Protein AF-A0A958VHI9-F1 (afdb_monomer_lite)

Secondary structure (DSSP, 8-state):
--------------------S---TTSTTSHHHHTT-HHHHHHHHHHHHHHHHHHTTTTSTTHHHHHHHHHHHHHHHHHHHHHHHHHHH--SHHHHHHHHHHHHHHHHHHHHHHHHHHHHS---HHHHHHHHHHHHHHHHHHHHHHHHHTTS-SSS----TTSSSPPTT--GGGGG-

pLDDT: mean 84.69, std 15.47, range [37.88, 97.75]

Foldseek 3Di:
DDDDDDDPPPPPPPPPPPPPQDFPPVQNLQLVVCVPPPLLVLLVVLLVLLVVVLVVLPPDPCNVVLCVLSVVLNVLSVVLSSLCSNLNRHDAQLSNVVSLVVSVVSLVVNVVSLVVSLVPDDPDPVSVVSSVVSVVSSVVSVVSSVVVNVPDDLPRHDQDCVQPRHGPPDDSVVVVD

Sequence (177 aa):
MNKDEEFEDEFEDDDEFIDDGTIDWDDPLGIKAAMNQPFYEKAIQVKDLLHGCKNLEEGQENSKTFSKMFNPIVQNSMILNIIIGQSYAFKLYDEKMTAMARAREHCVWLSKAINDYFEYLPKTDINQKMYRLVHEEMHDFQLAFIAEVNSYKTCDYVPDPWGVFNPPGVDSADFYS

Radius of gyration: 23.14 Å; chains: 1; bounding box: 69×32×81 Å

Structure (mmCIF, N/CA/C/O backbone):
data_AF-A0A958VHI9-F1
#
_entry.id   AF-A0A958VHI9-F1
#
loop_
_atom_site.group_PDB
_atom_site.id
_atom_site.type_symbol
_atom_site.label_atom_id
_atom_site.label_alt_id
_atom_site.label_comp_id
_atom_site.label_asym_id
_atom_site.label_entity_id
_atom_site.label_seq_id
_atom_site.pdbx_PDB_ins_code
_atom_site.Cartn_x
_atom_site.Cartn_y
_atom_site.Cartn_z
_atom_site.occupancy
_atom_site.B_iso_or_equiv
_atom_site.auth_seq_id
_atom_site.auth_comp_id
_atom_site.auth_asym_id
_atom_site.auth_atom_id
_atom_site.pdbx_PDB_model_num
ATOM 1 N N . MET A 1 1 ? -38.671 23.076 -55.145 1.00 37.88 1 MET A N 1
ATOM 2 C CA . MET A 1 1 ? -37.925 22.201 -56.067 1.00 37.88 1 MET A CA 1
ATOM 3 C C . MET A 1 1 ? -36.455 22.517 -55.865 1.00 37.88 1 MET A C 1
ATOM 5 O O . MET A 1 1 ? -36.075 23.630 -56.196 1.00 37.88 1 MET A O 1
ATOM 9 N N . ASN A 1 2 ? -35.723 21.545 -55.302 1.00 38.59 2 ASN A N 1
ATOM 10 C CA . ASN A 1 2 ? -34.274 21.472 -55.034 1.00 38.59 2 ASN A CA 1
ATOM 11 C C . ASN A 1 2 ? -33.677 22.481 -54.037 1.00 38.59 2 ASN A C 1
ATOM 13 O O . ASN A 1 2 ? -33.988 23.660 -54.116 1.00 38.59 2 ASN A O 1
ATOM 17 N N . LYS A 1 3 ? -32.767 22.109 -53.135 1.00 41.91 3 LYS A N 1
ATOM 18 C CA . LYS A 1 3 ? -32.180 20.821 -52.713 1.00 41.91 3 LYS A CA 1
ATOM 19 C C . LYS A 1 3 ? -31.432 21.171 -51.417 1.00 41.91 3 LYS A C 1
ATOM 21 O O . LYS A 1 3 ? -30.608 22.080 -51.458 1.00 41.91 3 LYS A O 1
ATOM 26 N N . ASP A 1 4 ? -31.742 20.490 -50.324 1.00 43.69 4 ASP A N 1
ATOM 27 C CA . ASP A 1 4 ? -30.883 20.464 -49.145 1.00 43.69 4 ASP A CA 1
ATOM 28 C C . ASP A 1 4 ? -29.741 19.489 -49.467 1.00 43.69 4 ASP A C 1
ATOM 30 O O . ASP A 1 4 ? -29.988 18.322 -49.775 1.00 43.69 4 ASP A O 1
ATOM 34 N N . GLU A 1 5 ? -28.511 19.994 -49.523 1.00 47.31 5 GLU A N 1
ATOM 35 C CA . GLU A 1 5 ? -27.294 19.179 -49.518 1.00 47.31 5 GLU A CA 1
ATOM 36 C C . GLU A 1 5 ? -26.816 19.108 -48.064 1.00 47.31 5 GLU A C 1
ATOM 38 O O . GLU A 1 5 ? -26.147 20.015 -47.573 1.00 47.31 5 GLU A O 1
ATOM 43 N N . GLU A 1 6 ? -27.226 18.051 -47.361 1.00 48.84 6 GLU A N 1
ATOM 44 C CA . GLU A 1 6 ? -26.548 17.591 -46.150 1.00 48.84 6 GLU A CA 1
ATOM 45 C C . GLU A 1 6 ? -25.239 16.916 -46.577 1.00 48.84 6 GLU A C 1
ATOM 47 O O . GLU A 1 6 ? -25.239 15.933 -47.318 1.00 48.84 6 GLU A O 1
ATOM 52 N N . PHE A 1 7 ? -24.120 17.500 -46.153 1.00 41.75 7 PHE A N 1
ATOM 53 C CA . PHE A 1 7 ? -22.804 16.872 -46.183 1.00 41.75 7 PHE A CA 1
ATOM 54 C C . PHE A 1 7 ? -22.725 15.942 -44.964 1.00 41.75 7 PHE A C 1
ATOM 56 O O . PHE A 1 7 ? -22.511 16.403 -43.843 1.00 41.75 7 PHE A O 1
ATOM 63 N N . GLU A 1 8 ? -22.961 14.650 -45.171 1.00 47.31 8 GLU A N 1
ATOM 64 C CA . GLU A 1 8 ? -22.535 13.604 -44.240 1.00 47.31 8 GLU A CA 1
ATOM 65 C C . GLU A 1 8 ? -21.072 13.281 -44.564 1.00 47.31 8 GLU A C 1
ATOM 67 O O . GLU A 1 8 ? -20.785 12.516 -45.482 1.00 47.31 8 GLU A O 1
ATOM 72 N N . ASP A 1 9 ? -20.140 13.912 -43.847 1.00 46.59 9 ASP A N 1
ATOM 73 C CA . ASP A 1 9 ? -18.764 13.420 -43.785 1.00 46.59 9 ASP A CA 1
ATOM 74 C C . ASP A 1 9 ? -18.752 12.232 -42.809 1.00 46.59 9 ASP A C 1
ATOM 76 O O . ASP A 1 9 ? -18.723 12.403 -41.587 1.00 46.59 9 ASP A O 1
ATOM 80 N N . GLU A 1 10 ? -18.826 11.019 -43.359 1.00 48.28 10 GLU A N 1
ATOM 81 C CA . GLU A 1 10 ? -18.416 9.795 -42.671 1.00 48.28 10 GLU A CA 1
ATOM 82 C C . GLU A 1 10 ? -16.907 9.897 -42.399 1.00 48.28 10 GLU A C 1
ATOM 84 O O . GLU A 1 10 ? -16.077 9.689 -43.284 1.00 48.28 10 GLU A O 1
ATOM 89 N N . PHE A 1 11 ? -16.543 10.269 -41.171 1.00 43.59 11 PHE A N 1
ATOM 90 C CA . PHE A 1 11 ? -15.195 10.039 -40.666 1.00 43.59 11 PHE A CA 1
ATOM 91 C C . PHE A 1 11 ? -15.060 8.535 -40.407 1.00 43.59 11 PHE A C 1
ATOM 93 O O . PHE A 1 11 ? -15.587 8.010 -39.428 1.00 43.59 11 PHE A O 1
ATOM 100 N N . GLU A 1 12 ? -14.407 7.833 -41.331 1.00 48.09 12 GLU A N 1
ATOM 101 C CA . GLU A 1 12 ? -13.870 6.500 -41.076 1.00 48.09 12 GLU A CA 1
ATOM 102 C C . GLU A 1 12 ? -12.747 6.648 -40.035 1.00 48.09 12 GLU A C 1
ATOM 104 O O . GLU A 1 12 ? -11.671 7.169 -40.337 1.00 48.09 12 GLU A O 1
ATOM 109 N N . ASP A 1 13 ? -13.033 6.241 -38.793 1.00 49.00 13 ASP A N 1
A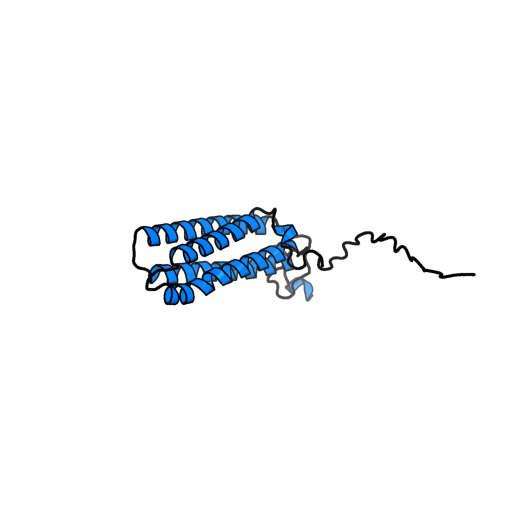TOM 110 C CA . ASP A 1 13 ? -12.070 6.110 -37.693 1.00 49.00 13 ASP A CA 1
ATOM 111 C C . ASP A 1 13 ? -11.085 4.960 -37.994 1.00 49.00 13 ASP A C 1
ATOM 113 O O . ASP A 1 13 ? -11.106 3.906 -37.359 1.00 49.00 13 ASP A O 1
ATOM 117 N N . ASP A 1 14 ? -10.208 5.159 -38.976 1.00 48.59 14 ASP A N 1
ATOM 118 C CA . ASP A 1 14 ? -9.008 4.344 -39.189 1.00 48.59 14 ASP A CA 1
ATOM 119 C C . ASP A 1 14 ? -7.841 4.922 -38.363 1.00 48.59 14 ASP A C 1
ATOM 121 O O . ASP A 1 14 ? -6.746 5.182 -38.866 1.00 48.59 14 ASP A O 1
ATOM 125 N N . ASP A 1 15 ? -8.065 5.133 -37.064 1.00 50.53 15 ASP A N 1
ATOM 126 C CA . ASP A 1 15 ? -6.974 5.362 -36.119 1.00 50.53 15 ASP A CA 1
ATOM 127 C C . ASP A 1 15 ? -6.365 3.998 -35.763 1.00 50.53 15 ASP A C 1
ATOM 129 O O . ASP A 1 15 ? -6.729 3.336 -34.787 1.00 50.53 15 ASP A O 1
ATOM 133 N N . GLU A 1 16 ? -5.404 3.550 -36.578 1.00 50.47 16 GLU A N 1
ATOM 134 C CA . GLU A 1 16 ? -4.403 2.592 -36.112 1.00 50.47 16 GLU A CA 1
ATOM 135 C C . GLU A 1 16 ? -3.781 3.175 -34.837 1.00 50.47 16 GLU A C 1
ATOM 137 O O . GLU A 1 16 ? -3.052 4.163 -34.885 1.00 50.47 16 GLU A O 1
ATOM 142 N N . PHE A 1 17 ? -4.113 2.585 -33.685 1.00 50.66 17 PHE A N 1
ATOM 143 C CA . PHE A 1 17 ? -3.631 2.998 -32.370 1.00 50.66 17 PHE A CA 1
ATOM 144 C C . PHE A 1 17 ? -2.100 2.879 -32.330 1.00 50.66 17 PHE A C 1
ATOM 146 O O . PHE A 1 17 ? -1.538 1.820 -32.035 1.00 50.66 17 PHE A O 1
ATOM 153 N N . ILE A 1 18 ? -1.407 3.960 -32.688 1.00 48.69 18 ILE A N 1
ATOM 154 C CA . ILE A 1 18 ? 0.039 4.068 -32.538 1.00 48.69 18 ILE A CA 1
ATOM 155 C C . ILE A 1 18 ? 0.291 4.217 -31.042 1.00 48.69 18 ILE A C 1
ATOM 157 O O . ILE A 1 18 ? 0.055 5.271 -30.461 1.00 48.69 18 ILE A O 1
ATOM 161 N N . ASP A 1 19 ? 0.770 3.141 -30.422 1.00 56.75 19 ASP A N 1
ATOM 162 C CA . ASP A 1 19 ? 1.174 3.125 -29.021 1.00 56.75 19 ASP A CA 1
ATOM 163 C C . ASP A 1 19 ? 2.491 3.906 -28.834 1.00 56.75 19 ASP A C 1
ATOM 165 O O . ASP A 1 19 ? 3.564 3.338 -28.637 1.00 56.75 19 ASP A O 1
ATOM 169 N N . ASP A 1 20 ? 2.425 5.230 -28.962 1.00 56.78 20 ASP A N 1
ATOM 170 C CA . ASP A 1 20 ? 3.564 6.159 -28.981 1.00 56.78 20 ASP A CA 1
ATOM 171 C C . ASP A 1 20 ? 4.141 6.478 -27.586 1.00 56.78 20 ASP A C 1
ATOM 173 O O . ASP A 1 20 ? 5.077 7.268 -27.457 1.00 56.78 20 ASP A O 1
ATOM 177 N N . GLY A 1 21 ? 3.604 5.853 -26.533 1.00 56.81 21 GLY A N 1
ATOM 178 C CA . GLY A 1 21 ? 3.990 6.135 -25.148 1.00 56.81 21 GLY A CA 1
ATOM 179 C C . GLY A 1 21 ? 3.210 7.279 -24.499 1.00 56.81 21 GLY A C 1
ATOM 180 O O . GLY A 1 21 ? 3.545 7.665 -23.381 1.00 56.81 21 GLY A O 1
ATOM 181 N N . THR A 1 22 ? 2.174 7.808 -25.153 1.00 62.34 22 THR A N 1
ATOM 182 C CA . THR A 1 22 ? 1.254 8.767 -24.537 1.00 62.34 22 THR A CA 1
ATOM 183 C C . THR A 1 22 ? 0.334 8.112 -23.505 1.00 62.34 22 THR A C 1
ATOM 185 O O . THR A 1 22 ? 0.123 6.898 -23.482 1.00 62.34 22 THR A O 1
ATOM 188 N N . ILE A 1 23 ? -0.158 8.945 -22.584 1.00 66.88 23 ILE A N 1
ATOM 189 C CA . ILE A 1 23 ? -1.145 8.573 -21.567 1.00 66.88 23 ILE A CA 1
ATOM 190 C C . ILE A 1 23 ? -2.383 8.020 -22.274 1.00 66.88 23 ILE A C 1
ATOM 192 O O . ILE A 1 23 ? -2.934 8.691 -23.144 1.00 66.88 23 ILE A O 1
ATOM 196 N N . ASP A 1 24 ? -2.845 6.841 -21.853 1.00 78.62 24 ASP A N 1
ATOM 197 C CA . ASP A 1 24 ? -4.158 6.334 -22.246 1.00 78.62 24 ASP A CA 1
ATOM 198 C C . ASP A 1 24 ? -5.232 7.295 -21.715 1.00 78.62 24 ASP A C 1
ATOM 200 O O . ASP A 1 24 ? -5.514 7.339 -20.516 1.00 78.62 24 ASP A O 1
ATOM 204 N N . TRP A 1 25 ? -5.807 8.110 -22.598 1.00 81.56 25 TRP A N 1
ATOM 205 C CA . TRP A 1 25 ? -6.831 9.086 -22.226 1.00 81.56 25 TRP A CA 1
ATOM 206 C C . TRP A 1 25 ? -8.160 8.434 -21.826 1.00 81.56 25 TRP A C 1
ATOM 208 O O . TRP A 1 25 ? -8.949 9.073 -21.123 1.00 81.56 25 TRP A O 1
ATOM 218 N N . ASP A 1 26 ? -8.381 7.165 -22.185 1.00 84.31 26 ASP A N 1
ATOM 219 C CA . ASP A 1 26 ? -9.530 6.380 -21.738 1.00 84.31 26 ASP A CA 1
ATOM 220 C C . ASP A 1 26 ? -9.310 5.761 -20.349 1.00 84.31 26 ASP A C 1
ATOM 222 O O . ASP A 1 26 ? -10.285 5.395 -19.675 1.00 84.31 26 ASP A O 1
ATOM 226 N N . ASP A 1 27 ? -8.061 5.652 -19.891 1.00 87.31 27 ASP A N 1
ATOM 227 C CA . ASP A 1 27 ? -7.682 5.218 -18.543 1.00 87.31 27 ASP A CA 1
ATOM 228 C C . ASP A 1 27 ? -6.478 6.005 -17.982 1.00 87.31 27 ASP A C 1
ATOM 230 O O . ASP A 1 27 ? -5.436 5.431 -17.654 1.00 87.31 27 ASP A O 1
ATOM 234 N N . PRO A 1 28 ? -6.607 7.330 -17.776 1.00 83.62 28 PRO A N 1
ATOM 235 C CA . PRO A 1 28 ? -5.469 8.194 -17.437 1.00 83.62 28 PRO A CA 1
ATOM 236 C C . PRO A 1 28 ? -4.890 7.918 -16.043 1.00 83.62 28 PRO A C 1
ATOM 238 O O . PRO A 1 28 ? -3.843 8.444 -15.669 1.00 83.62 28 PRO A O 1
ATOM 241 N N . LEU A 1 29 ? -5.597 7.121 -15.242 1.00 86.69 29 LEU A N 1
ATOM 242 C CA . LEU A 1 29 ? -5.178 6.686 -13.917 1.00 86.69 29 LEU A CA 1
ATOM 243 C C . LEU A 1 29 ? -4.785 5.206 -13.882 1.00 86.69 29 LEU A C 1
ATOM 245 O O . LEU A 1 29 ? -4.508 4.722 -12.791 1.00 86.69 29 LEU A O 1
ATOM 249 N N . GLY A 1 30 ? -4.797 4.491 -15.012 1.00 90.00 30 GLY A N 1
ATOM 250 C CA . GLY A 1 30 ? -4.463 3.065 -15.103 1.00 90.00 30 GLY A CA 1
ATOM 251 C C . GLY A 1 30 ? -5.374 2.151 -14.280 1.00 90.00 30 GLY A C 1
ATOM 252 O O . GLY A 1 30 ? -4.996 1.032 -13.941 1.00 90.00 30 GLY A O 1
ATOM 253 N N . ILE A 1 31 ? -6.563 2.622 -13.897 1.00 91.31 31 ILE A N 1
ATOM 254 C CA . ILE A 1 31 ? -7.472 1.900 -13.006 1.00 91.31 31 ILE A CA 1
ATOM 255 C C . ILE A 1 31 ? -8.082 0.701 -13.728 1.00 91.31 31 ILE A C 1
ATOM 257 O O . ILE A 1 31 ? -8.151 -0.376 -13.141 1.00 91.31 31 ILE A O 1
ATOM 261 N N . LYS A 1 32 ? -8.496 0.848 -14.992 1.00 91.31 32 LYS A N 1
ATOM 262 C CA . LYS A 1 32 ? -9.021 -0.275 -15.786 1.00 91.31 32 LYS A CA 1
ATOM 263 C C . LYS A 1 32 ? -7.937 -1.332 -15.990 1.00 91.31 32 LYS A C 1
ATOM 265 O O . LYS A 1 32 ? -8.216 -2.518 -15.818 1.00 91.31 32 LYS A O 1
ATOM 270 N N . ALA A 1 33 ? -6.707 -0.910 -16.292 1.00 90.81 33 ALA A N 1
ATOM 271 C CA . ALA A 1 33 ? -5.562 -1.813 -16.421 1.00 90.81 33 ALA A CA 1
ATOM 272 C C . ALA A 1 33 ? -5.252 -2.554 -15.103 1.00 90.81 33 ALA A C 1
ATOM 274 O O . ALA A 1 33 ? -4.941 -3.749 -15.109 1.00 90.81 33 ALA A O 1
ATOM 275 N N . ALA A 1 34 ? -5.398 -1.864 -13.969 1.00 93.69 34 ALA A N 1
ATOM 276 C CA . ALA A 1 34 ? -5.136 -2.401 -12.639 1.00 93.69 34 ALA A CA 1
ATOM 277 C C . ALA A 1 34 ? -6.216 -3.365 -12.124 1.00 93.69 34 ALA A C 1
ATOM 279 O O . ALA A 1 34 ? -5.897 -4.279 -11.372 1.00 93.69 34 ALA A O 1
ATOM 280 N N . MET A 1 35 ? -7.486 -3.202 -12.517 1.00 91.31 35 MET A N 1
ATOM 281 C CA . MET A 1 35 ? -8.629 -3.942 -11.948 1.00 91.31 35 MET A CA 1
ATOM 282 C C . MET A 1 35 ? -8.490 -5.473 -11.967 1.00 91.31 35 MET A C 1
ATOM 284 O O . MET A 1 35 ? -9.092 -6.140 -11.130 1.00 91.31 35 MET A O 1
ATOM 288 N N . ASN A 1 36 ? -7.702 -6.027 -12.892 1.00 88.62 36 ASN A N 1
ATOM 289 C CA . ASN A 1 36 ? -7.483 -7.472 -13.021 1.00 88.62 36 ASN A CA 1
ATOM 290 C C . ASN A 1 36 ? -6.151 -7.950 -12.417 1.00 88.62 36 ASN A C 1
ATOM 292 O O . ASN A 1 36 ? -5.749 -9.092 -12.641 1.00 88.62 36 ASN A O 1
ATOM 296 N N . GLN A 1 37 ? -5.445 -7.085 -11.688 1.00 94.62 37 GLN A N 1
ATOM 297 C CA . GLN A 1 37 ? -4.117 -7.369 -11.157 1.00 94.62 37 GLN A CA 1
ATOM 298 C C . GLN A 1 37 ? -4.198 -7.784 -9.684 1.00 94.62 37 GLN A C 1
ATOM 300 O O . GLN A 1 37 ? -4.810 -7.066 -8.884 1.00 94.62 37 GLN A O 1
ATOM 305 N N . PRO A 1 38 ? -3.543 -8.892 -9.278 1.00 95.06 38 PRO A N 1
ATOM 306 C CA . PRO A 1 38 ? -3.591 -9.372 -7.895 1.00 95.06 38 PRO A CA 1
ATOM 307 C C . PRO A 1 38 ? -3.140 -8.327 -6.867 1.00 95.06 38 PRO A C 1
ATOM 309 O O . PRO A 1 38 ? -3.688 -8.245 -5.768 1.00 95.06 38 PRO A O 1
ATOM 312 N N . PHE A 1 39 ? -2.149 -7.504 -7.216 1.00 95.69 39 PHE A N 1
ATOM 313 C CA . PHE A 1 39 ? -1.658 -6.454 -6.329 1.00 95.69 39 PHE A CA 1
ATOM 314 C C . PHE A 1 39 ? -2.687 -5.332 -6.120 1.00 95.69 39 PHE A C 1
ATOM 316 O O . PHE A 1 39 ? -2.904 -4.895 -4.986 1.00 95.69 39 PHE A O 1
ATOM 323 N N . TYR A 1 40 ? -3.382 -4.911 -7.179 1.00 96.94 40 TYR A N 1
ATOM 324 C CA . TYR A 1 40 ? -4.456 -3.924 -7.067 1.00 96.94 40 TYR A CA 1
ATOM 325 C C . TYR A 1 40 ? -5.648 -4.461 -6.269 1.00 96.94 40 TYR A C 1
ATOM 327 O O . TYR A 1 40 ? -6.196 -3.754 -5.424 1.00 96.94 40 TYR A O 1
ATOM 335 N N . GLU A 1 41 ? -6.011 -5.732 -6.462 1.00 96.06 41 GLU A N 1
ATOM 336 C CA . GLU A 1 41 ? -7.064 -6.380 -5.675 1.00 96.06 41 GLU A CA 1
ATOM 337 C C . GLU A 1 41 ? -6.765 -6.301 -4.170 1.00 96.06 41 GLU A C 1
ATOM 339 O O . GLU A 1 41 ? -7.637 -5.948 -3.373 1.00 96.06 41 GLU A O 1
ATOM 344 N N . LYS A 1 42 ? -5.508 -6.532 -3.772 1.00 97.00 42 LYS A N 1
ATOM 345 C CA . LYS A 1 42 ? -5.079 -6.382 -2.376 1.00 97.00 42 LYS A CA 1
ATOM 346 C C . LYS A 1 42 ? -5.204 -4.952 -1.855 1.00 97.00 42 LYS A C 1
ATOM 348 O O . LYS A 1 42 ? -5.613 -4.750 -0.712 1.00 97.00 42 LYS A O 1
ATOM 353 N N . ALA A 1 43 ? -4.925 -3.946 -2.680 1.00 96.62 43 ALA A N 1
ATOM 354 C CA . ALA A 1 43 ? -5.140 -2.548 -2.305 1.00 96.62 43 ALA A CA 1
ATOM 355 C C . ALA A 1 43 ? -6.625 -2.232 -2.045 1.00 96.62 43 ALA A C 1
ATOM 357 O O . ALA A 1 43 ? -6.962 -1.480 -1.118 1.00 96.62 43 ALA A O 1
ATOM 358 N N . ILE A 1 44 ? -7.517 -2.826 -2.842 1.00 97.38 44 ILE A N 1
ATOM 359 C CA . ILE A 1 44 ? -8.966 -2.692 -2.682 1.00 97.38 44 ILE A CA 1
ATOM 360 C C . ILE A 1 44 ? -9.426 -3.379 -1.395 1.00 97.38 44 ILE A C 1
ATOM 362 O O . ILE A 1 44 ? -10.167 -2.758 -0.633 1.00 97.38 44 ILE A O 1
ATOM 366 N N . GLN A 1 45 ? -8.931 -4.587 -1.103 1.00 97.56 45 GLN A N 1
ATOM 367 C CA . GLN A 1 45 ? -9.240 -5.324 0.132 1.00 97.56 45 GLN A CA 1
ATOM 368 C C . GLN A 1 45 ? -8.874 -4.509 1.386 1.00 97.56 45 GLN A C 1
ATOM 370 O O . GLN A 1 45 ? -9.714 -4.344 2.273 1.00 97.56 45 GLN A O 1
ATOM 375 N N . VAL A 1 46 ? -7.686 -3.887 1.421 1.00 97.56 46 VAL A N 1
ATOM 376 C CA . VAL A 1 46 ? -7.287 -2.960 2.501 1.00 97.56 46 VAL A CA 1
ATOM 377 C C . VAL A 1 46 ? -8.280 -1.801 2.638 1.00 97.56 46 VAL A C 1
ATOM 379 O O . VAL A 1 46 ? -8.744 -1.484 3.737 1.00 97.56 46 VAL A O 1
ATOM 382 N N . LYS A 1 47 ? -8.620 -1.142 1.526 1.00 97.44 47 LYS A N 1
ATOM 383 C CA . LYS A 1 47 ? -9.518 0.021 1.524 1.00 97.44 47 LYS A CA 1
ATOM 384 C C . LYS A 1 47 ? -10.930 -0.355 1.984 1.00 97.44 47 LYS A C 1
ATOM 386 O O . LYS A 1 47 ? -11.504 0.359 2.807 1.00 97.44 47 LYS A O 1
ATOM 391 N N . ASP A 1 48 ? -11.468 -1.472 1.509 1.00 97.31 48 ASP A N 1
ATOM 392 C CA . ASP A 1 48 ? -12.795 -1.963 1.885 1.00 97.31 48 ASP A CA 1
ATOM 393 C C . ASP A 1 48 ? -12.845 -2.404 3.354 1.00 97.31 48 ASP A C 1
ATOM 395 O O . ASP A 1 48 ? -13.799 -2.068 4.058 1.00 97.31 48 ASP A O 1
ATOM 399 N N . LEU A 1 49 ? -11.795 -3.060 3.861 1.00 96.69 49 LEU A N 1
ATOM 400 C CA . LEU A 1 49 ? -11.688 -3.421 5.276 1.00 96.69 49 LEU A CA 1
ATOM 401 C C . LEU A 1 49 ? -11.688 -2.180 6.178 1.00 96.69 49 LEU A C 1
ATOM 403 O O . LEU A 1 49 ? -12.414 -2.136 7.175 1.00 96.69 49 LEU A O 1
ATOM 407 N N . LEU A 1 50 ? -10.917 -1.148 5.825 1.00 95.50 50 LEU A N 1
ATOM 408 C CA . LEU A 1 50 ? -10.893 0.115 6.566 1.00 95.50 50 LEU A CA 1
ATOM 409 C C . LEU A 1 50 ? -12.251 0.830 6.504 1.00 95.50 50 LEU A C 1
ATOM 411 O O . LEU A 1 50 ? -12.733 1.330 7.520 1.00 95.50 50 LEU A O 1
ATOM 415 N N . HIS A 1 51 ? -12.924 0.827 5.354 1.00 94.00 51 HIS A N 1
ATOM 416 C CA . HIS A 1 51 ? -14.298 1.323 5.261 1.00 94.00 51 HIS A CA 1
ATOM 417 C C . HIS A 1 51 ? -15.267 0.551 6.157 1.00 94.00 51 HIS A C 1
ATOM 419 O O . HIS A 1 51 ? -16.062 1.165 6.867 1.00 94.00 51 HIS A O 1
ATOM 425 N N . GLY A 1 52 ? -15.183 -0.779 6.167 1.00 92.31 52 GLY A N 1
ATOM 426 C CA . GLY A 1 52 ? -15.977 -1.622 7.055 1.00 92.31 52 GLY A CA 1
ATOM 427 C C . GLY A 1 52 ? -15.734 -1.284 8.525 1.00 92.31 52 GLY A C 1
ATOM 428 O O . GLY A 1 52 ? -16.692 -1.119 9.278 1.00 92.31 52 GLY A O 1
ATOM 429 N N . CYS A 1 53 ? -14.472 -1.080 8.917 1.00 89.81 53 CYS A N 1
ATOM 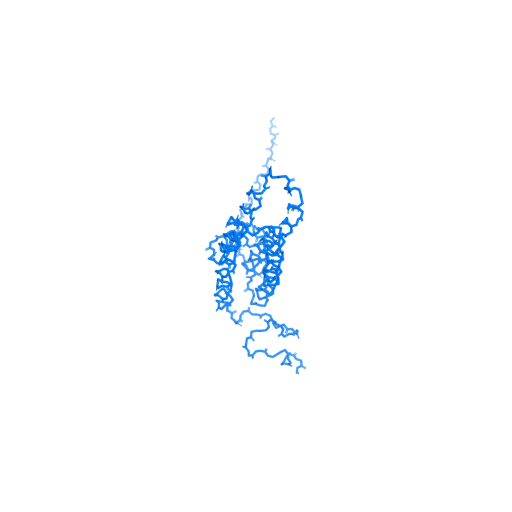430 C CA . CYS A 1 53 ? -14.116 -0.645 10.269 1.00 89.81 53 CYS A CA 1
ATOM 431 C C . CYS A 1 53 ? -14.771 0.687 10.639 1.00 89.81 53 CYS A C 1
ATOM 433 O O . CYS A 1 53 ? -15.284 0.830 11.745 1.00 89.81 53 CYS A O 1
ATOM 435 N N . LYS A 1 54 ? -14.787 1.647 9.709 1.00 89.19 54 LYS A N 1
ATOM 436 C CA . LYS A 1 54 ? -15.448 2.935 9.922 1.00 89.19 54 LYS A CA 1
ATOM 437 C C . LYS A 1 54 ? -16.955 2.772 10.136 1.00 89.19 54 LYS A C 1
ATOM 439 O O . LYS A 1 54 ? -17.502 3.370 11.058 1.00 89.19 54 LYS A O 1
ATOM 444 N N . ASN A 1 55 ? -17.609 1.961 9.307 1.00 87.75 55 ASN A N 1
ATOM 445 C CA . ASN A 1 55 ? -19.063 1.789 9.332 1.00 87.75 55 ASN A CA 1
ATOM 446 C C . ASN A 1 55 ? -19.561 1.110 10.620 1.00 87.75 55 ASN A C 1
ATOM 448 O O . ASN A 1 55 ? -20.667 1.392 11.069 1.00 87.75 55 ASN A O 1
ATOM 452 N N . LEU A 1 56 ? -18.752 0.245 11.244 1.00 84.00 56 LEU A N 1
ATOM 453 C CA . LEU A 1 56 ? -19.095 -0.403 12.521 1.00 84.00 56 LEU A CA 1
ATOM 454 C C . LEU A 1 56 ? -19.248 0.583 13.692 1.00 84.00 56 LEU A C 1
ATOM 456 O O . LEU A 1 56 ? -19.859 0.259 14.711 1.00 84.00 56 LEU A O 1
ATOM 460 N N . GLU A 1 57 ? -18.688 1.777 13.552 1.00 76.75 57 GLU A N 1
ATOM 461 C CA . GLU A 1 57 ? -18.600 2.787 14.609 1.00 76.75 57 GLU A CA 1
ATOM 462 C C . GLU A 1 57 ? -19.569 3.953 14.368 1.00 76.75 57 GLU A C 1
ATOM 464 O O . GLU A 1 57 ? -19.764 4.830 15.219 1.00 76.75 57 GLU A O 1
ATOM 469 N N . GLU A 1 58 ? -20.249 3.940 13.220 1.00 76.06 58 GLU A N 1
ATOM 470 C CA . GLU A 1 58 ? -21.338 4.858 12.922 1.00 76.06 58 GLU A CA 1
ATOM 471 C C . GLU A 1 58 ? -22.521 4.610 13.874 1.00 76.06 58 GLU A C 1
ATOM 473 O O . GLU A 1 58 ? -22.942 3.483 14.120 1.00 76.06 58 GLU A O 1
ATOM 478 N N . GLY A 1 59 ? -23.060 5.687 14.453 1.00 68.38 59 GLY A N 1
ATOM 479 C CA . GLY A 1 59 ? -24.186 5.617 15.394 1.00 68.38 59 GLY A CA 1
ATOM 480 C C . GLY A 1 59 ? -23.807 5.413 16.866 1.00 68.38 59 GLY A C 1
ATOM 481 O O . GLY A 1 59 ? -24.686 5.499 17.722 1.00 68.38 59 GLY A O 1
ATOM 482 N N . GLN A 1 60 ? -22.524 5.223 17.192 1.00 76.00 60 GLN A N 1
ATOM 483 C CA . GLN A 1 60 ? -22.058 5.205 18.583 1.00 76.00 60 GLN A CA 1
ATOM 484 C C . GLN A 1 60 ? -21.926 6.622 19.178 1.00 76.00 60 GLN A C 1
ATOM 486 O O . GLN A 1 60 ? -21.779 7.611 18.451 1.00 76.00 60 GLN A O 1
ATOM 491 N N . GLU A 1 61 ? -21.934 6.727 20.514 1.00 73.06 61 GLU A N 1
ATOM 492 C CA . GLU A 1 61 ? -21.880 7.999 21.263 1.00 73.06 61 GLU A CA 1
ATOM 493 C C . GLU A 1 61 ? -20.670 8.870 20.864 1.00 73.06 61 GLU A C 1
ATOM 495 O O . GLU A 1 61 ? -20.789 10.086 20.714 1.00 73.06 61 GLU A O 1
ATOM 500 N N . ASN A 1 62 ? -19.531 8.235 20.565 1.00 74.62 62 ASN A N 1
ATOM 501 C CA . ASN A 1 62 ? -18.289 8.899 20.155 1.00 74.62 62 ASN A CA 1
ATOM 502 C C . ASN A 1 62 ? -18.049 8.922 18.631 1.00 74.62 62 ASN A C 1
ATOM 504 O O . ASN A 1 62 ? -16.966 9.316 18.187 1.00 74.62 62 ASN A O 1
ATOM 508 N N . SER A 1 63 ? -19.051 8.567 17.817 1.00 78.38 63 SER A N 1
ATOM 509 C CA . SER A 1 63 ? -18.932 8.402 16.354 1.00 78.38 63 SER A CA 1
ATOM 510 C C . SER A 1 63 ? -18.349 9.618 15.622 1.00 78.38 63 SER A C 1
ATOM 512 O O . SER A 1 63 ? -17.590 9.464 14.664 1.00 78.38 63 SER A O 1
ATOM 514 N N . LYS A 1 64 ? -18.633 10.850 16.075 1.00 81.56 64 LYS A N 1
ATOM 515 C CA . LYS A 1 64 ? -18.069 12.078 15.476 1.00 81.56 64 LYS A CA 1
ATOM 516 C C . LYS A 1 64 ? -16.564 12.218 15.711 1.00 81.56 64 LYS A C 1
ATOM 518 O O . LYS A 1 64 ? -15.845 12.634 14.804 1.00 81.56 64 LYS A O 1
ATOM 523 N N . THR A 1 65 ? -16.095 11.914 16.918 1.00 81.75 65 THR A N 1
ATOM 524 C CA . THR A 1 65 ? -14.669 11.981 17.273 1.00 81.75 65 THR A CA 1
ATOM 525 C C . THR A 1 65 ? -13.912 10.848 16.595 1.00 81.75 65 THR A C 1
ATOM 5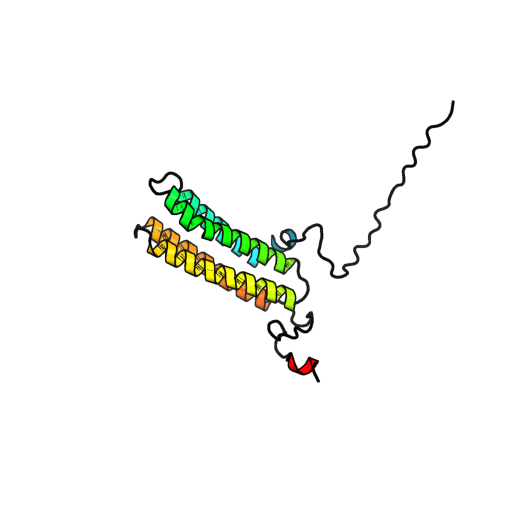27 O O . THR A 1 65 ? -12.894 11.103 15.956 1.00 81.75 65 THR A O 1
ATOM 530 N N . PHE A 1 66 ? -14.476 9.637 16.638 1.00 82.69 66 PHE A N 1
ATOM 531 C CA . PHE A 1 66 ? -14.009 8.482 15.874 1.00 82.69 66 PHE A CA 1
ATOM 532 C C . PHE A 1 66 ? -13.815 8.846 14.399 1.00 82.69 66 PHE A C 1
ATOM 534 O O . PHE A 1 66 ? -12.715 8.739 13.863 1.00 82.69 66 PHE A O 1
ATOM 541 N N . SER A 1 67 ? -14.862 9.378 13.760 1.00 84.38 67 SER A N 1
ATOM 542 C CA . SER A 1 67 ? -14.841 9.674 12.327 1.00 84.38 67 SER A CA 1
ATOM 543 C C . SER A 1 67 ? -13.757 10.684 11.973 1.00 84.38 67 SER A C 1
ATOM 545 O O . SER A 1 67 ? -13.094 10.535 10.954 1.00 84.38 67 SER A O 1
ATOM 547 N N . LYS A 1 68 ? -13.526 11.699 12.813 1.00 87.19 68 LYS A N 1
ATOM 548 C CA . LYS A 1 68 ? -12.454 12.680 12.583 1.00 87.19 68 LYS A CA 1
ATOM 549 C C . LYS A 1 68 ? -11.061 12.051 12.612 1.00 87.19 68 LYS A C 1
ATOM 551 O O . LYS A 1 68 ? -10.223 12.454 11.814 1.00 87.19 68 LYS A O 1
ATOM 556 N N . MET A 1 69 ? -10.824 11.092 13.505 1.00 86.56 69 MET A N 1
ATOM 557 C CA . MET A 1 69 ? -9.528 10.416 13.625 1.00 86.56 69 MET A CA 1
ATOM 558 C C . MET A 1 69 ? -9.333 9.343 12.549 1.00 86.56 69 MET A C 1
ATOM 560 O O . MET A 1 69 ? -8.229 9.183 12.042 1.00 86.56 69 MET A O 1
ATOM 564 N N . PHE A 1 70 ? -10.403 8.639 12.171 1.00 91.25 70 PHE A N 1
ATOM 565 C CA . PHE A 1 70 ? -10.330 7.497 11.260 1.00 91.25 70 PHE A CA 1
ATOM 566 C C . PHE A 1 70 ? -10.515 7.870 9.778 1.00 91.25 70 PHE A C 1
ATOM 568 O O . PHE A 1 70 ? -10.012 7.180 8.895 1.00 91.25 70 PHE A O 1
ATOM 575 N N . ASN A 1 71 ? -11.191 8.983 9.463 1.00 92.75 71 ASN A N 1
ATOM 576 C CA . ASN A 1 71 ? -11.371 9.432 8.075 1.00 92.75 71 ASN A CA 1
ATOM 577 C C . ASN A 1 71 ? -10.049 9.614 7.309 1.00 92.75 71 ASN A C 1
ATOM 579 O O . ASN A 1 71 ? -10.001 9.164 6.166 1.00 92.75 71 ASN A O 1
ATOM 583 N N . PRO A 1 72 ? -8.982 10.206 7.882 1.00 95.50 72 PRO A N 1
ATOM 584 C CA . PRO A 1 72 ? -7.691 10.290 7.201 1.00 95.50 72 PRO A CA 1
ATOM 585 C C . PRO A 1 72 ? -7.121 8.918 6.817 1.00 95.50 72 PRO A C 1
ATOM 587 O O . PRO A 1 72 ? -6.542 8.783 5.745 1.00 95.50 72 PRO A O 1
ATOM 590 N N . ILE A 1 73 ? -7.330 7.887 7.647 1.00 96.12 73 ILE A N 1
ATOM 591 C CA . ILE A 1 73 ? -6.897 6.507 7.367 1.00 96.12 73 ILE A CA 1
ATOM 592 C C . ILE A 1 73 ? -7.624 5.968 6.131 1.00 96.12 73 ILE A C 1
ATOM 594 O O . ILE A 1 73 ? -6.996 5.476 5.197 1.00 96.12 73 ILE A O 1
ATOM 598 N N . VAL A 1 74 ? -8.946 6.133 6.086 1.00 96.31 74 VAL A N 1
ATOM 599 C CA . VAL A 1 74 ? -9.770 5.709 4.945 1.00 96.31 74 VAL A CA 1
ATOM 600 C C . VAL A 1 74 ? -9.438 6.501 3.674 1.00 96.31 74 VAL A C 1
ATOM 602 O O . VAL A 1 74 ? -9.334 5.937 2.593 1.00 96.31 74 VAL A O 1
ATOM 605 N N . GLN A 1 75 ? -9.231 7.813 3.778 1.00 96.88 75 GLN A N 1
ATOM 606 C CA . GLN A 1 75 ? -8.854 8.643 2.630 1.00 96.88 75 GLN A CA 1
ATOM 607 C C . GLN A 1 75 ? -7.487 8.245 2.072 1.00 96.88 75 GLN A C 1
ATOM 609 O O . GLN A 1 75 ? -7.314 8.155 0.858 1.00 96.88 75 GLN A O 1
ATOM 614 N N . ASN A 1 76 ? -6.523 7.958 2.944 1.00 97.75 76 ASN A N 1
ATOM 615 C CA . ASN A 1 76 ? -5.197 7.549 2.511 1.00 97.75 76 ASN A CA 1
ATOM 616 C C . ASN A 1 76 ? -5.211 6.180 1.813 1.00 97.75 76 ASN A C 1
ATOM 618 O O . ASN A 1 76 ? -4.455 5.985 0.865 1.00 97.75 76 ASN A O 1
ATOM 622 N N . SER A 1 77 ? -6.083 5.247 2.218 1.00 97.38 77 SER A N 1
ATOM 623 C CA . SER A 1 77 ? -6.233 3.974 1.498 1.00 97.38 77 SER A CA 1
ATOM 624 C C . SER A 1 77 ? -6.858 4.157 0.111 1.00 97.38 77 SER A C 1
ATOM 626 O O . SER A 1 77 ? -6.468 3.463 -0.824 1.00 97.38 77 SER A O 1
ATOM 628 N N . MET A 1 78 ? -7.751 5.135 -0.083 1.00 96.38 78 MET A N 1
ATOM 629 C CA . MET A 1 78 ? -8.227 5.499 -1.425 1.00 96.38 78 MET A CA 1
ATOM 630 C C . MET A 1 78 ? -7.103 6.067 -2.298 1.00 96.38 78 MET A C 1
ATOM 632 O O . MET A 1 78 ? -6.962 5.665 -3.449 1.00 96.38 78 MET A O 1
ATOM 636 N N . ILE A 1 79 ? -6.285 6.974 -1.751 1.00 96.88 79 ILE A N 1
ATOM 637 C CA . ILE A 1 79 ? -5.143 7.557 -2.474 1.00 96.88 79 ILE A CA 1
ATOM 638 C C . ILE A 1 79 ? -4.146 6.465 -2.873 1.00 96.88 79 ILE A C 1
ATOM 640 O O . ILE A 1 79 ? -3.689 6.446 -4.013 1.00 96.88 79 ILE A O 1
ATOM 644 N N . LEU A 1 80 ? -3.869 5.518 -1.972 1.00 97.06 80 LEU A N 1
ATOM 645 C CA . LEU A 1 80 ? -3.028 4.358 -2.261 1.00 97.06 80 LEU A CA 1
ATOM 646 C C . LEU A 1 80 ? -3.535 3.579 -3.485 1.00 97.06 80 LEU A C 1
ATOM 648 O O . LEU A 1 80 ? -2.745 3.272 -4.372 1.00 97.06 80 LEU A O 1
ATOM 652 N N . ASN A 1 81 ? -4.843 3.320 -3.571 1.00 96.25 81 ASN A N 1
ATOM 653 C CA . ASN A 1 81 ? -5.439 2.651 -4.732 1.00 96.25 81 ASN A CA 1
ATOM 654 C C . ASN A 1 81 ? -5.231 3.451 -6.028 1.00 96.25 81 ASN A C 1
ATOM 656 O O . ASN A 1 81 ? -4.902 2.867 -7.053 1.00 96.25 81 ASN A O 1
ATOM 660 N N . ILE A 1 82 ? -5.367 4.780 -5.997 1.00 95.62 82 ILE A N 1
ATOM 661 C CA . ILE A 1 82 ? -5.134 5.622 -7.183 1.00 95.62 82 ILE A CA 1
ATOM 662 C C . ILE A 1 82 ? -3.674 5.534 -7.642 1.00 95.62 82 ILE A C 1
ATOM 664 O O . ILE A 1 82 ? -3.415 5.376 -8.829 1.00 95.62 82 ILE A O 1
ATOM 668 N N . ILE A 1 83 ? -2.717 5.604 -6.713 1.00 96.19 83 ILE A N 1
ATOM 669 C CA . ILE A 1 83 ? -1.281 5.532 -7.028 1.00 96.19 83 ILE A CA 1
ATOM 670 C C . ILE A 1 83 ? -0.911 4.171 -7.623 1.00 96.19 83 ILE A C 1
ATOM 672 O O . ILE A 1 83 ? -0.109 4.108 -8.551 1.00 96.19 83 ILE A O 1
ATOM 676 N N . ILE A 1 84 ? -1.500 3.090 -7.111 1.00 95.94 84 ILE A N 1
ATOM 677 C CA . ILE A 1 84 ? -1.295 1.753 -7.676 1.00 95.94 84 ILE A CA 1
ATOM 678 C C . ILE A 1 84 ? -1.940 1.657 -9.058 1.00 95.94 84 ILE A C 1
ATOM 680 O O . ILE A 1 84 ? -1.326 1.117 -9.964 1.00 95.94 84 ILE A O 1
ATOM 684 N N . GLY A 1 85 ? -3.125 2.235 -9.270 1.00 94.31 85 GLY A N 1
ATOM 685 C CA . GLY A 1 85 ? -3.675 2.386 -10.620 1.00 94.31 85 GLY A CA 1
ATOM 686 C C . GLY A 1 85 ? -2.662 3.031 -11.566 1.00 94.31 85 GLY A C 1
ATOM 687 O O . GLY A 1 85 ? -2.342 2.478 -12.615 1.00 94.31 85 GLY A O 1
ATOM 688 N N . GLN A 1 86 ? -2.067 4.150 -11.141 1.00 91.19 86 GLN A N 1
ATOM 689 C CA . GLN A 1 86 ? -1.092 4.877 -11.954 1.00 91.19 86 GLN A CA 1
ATOM 690 C C . GLN A 1 86 ? 0.125 4.023 -12.326 1.00 91.19 86 GLN A C 1
ATOM 692 O O . GLN A 1 86 ? 0.634 4.175 -13.432 1.00 91.19 86 GLN A O 1
ATOM 697 N N . SER A 1 87 ? 0.579 3.093 -11.474 1.00 93.62 87 SER A N 1
ATOM 698 C CA . SER A 1 87 ? 1.694 2.209 -11.849 1.00 93.62 87 SER A CA 1
ATOM 699 C C . SER A 1 87 ? 1.378 1.312 -13.046 1.00 93.62 87 SER A C 1
ATOM 701 O O . SER A 1 87 ? 2.298 0.921 -13.759 1.00 93.62 87 SER A O 1
ATOM 703 N N . TYR A 1 88 ? 0.102 1.015 -13.296 1.00 92.38 88 TYR A N 1
ATOM 704 C CA . TYR A 1 88 ? -0.335 0.258 -14.471 1.00 92.38 88 TYR A CA 1
ATOM 705 C C . TYR A 1 88 ? -0.552 1.126 -15.715 1.00 92.38 88 TYR A C 1
ATOM 707 O O . TYR A 1 88 ? -0.541 0.585 -16.817 1.00 92.38 88 TYR A O 1
ATOM 715 N N . ALA A 1 89 ? -0.689 2.448 -15.563 1.00 90.50 89 ALA A N 1
ATOM 716 C CA . ALA A 1 89 ? -0.648 3.386 -16.689 1.00 90.50 89 ALA A CA 1
ATOM 717 C C . ALA A 1 89 ? 0.784 3.596 -17.211 1.00 90.50 89 ALA A C 1
ATOM 719 O O . ALA A 1 89 ? 0.987 3.880 -18.389 1.00 90.50 89 ALA A O 1
ATOM 720 N N . PHE A 1 90 ? 1.785 3.462 -16.337 1.00 90.00 90 PHE A N 1
ATOM 721 C CA . PHE A 1 90 ? 3.184 3.640 -16.709 1.00 90.00 90 PHE A CA 1
ATOM 722 C C . PHE A 1 90 ? 3.731 2.448 -17.489 1.00 90.00 90 PHE A C 1
ATOM 724 O O . PHE A 1 90 ? 3.405 1.288 -17.223 1.00 90.00 90 PHE A O 1
ATOM 731 N N . LYS A 1 91 ? 4.632 2.734 -18.428 1.00 86.00 91 LYS A N 1
ATOM 732 C CA . LYS A 1 91 ? 5.316 1.707 -19.226 1.00 86.00 91 LYS A CA 1
ATOM 733 C C . LYS A 1 91 ? 6.752 1.520 -18.777 1.00 86.00 91 LYS A C 1
ATOM 735 O O . LYS A 1 91 ? 7.208 0.379 -18.690 1.00 86.00 91 LYS A O 1
ATOM 740 N N . LEU A 1 92 ? 7.418 2.626 -18.453 1.00 89.00 92 LEU A N 1
ATOM 741 C CA . LEU A 1 92 ? 8.822 2.649 -18.089 1.00 89.00 92 LEU A CA 1
ATOM 742 C C . LEU A 1 92 ? 9.028 2.201 -16.641 1.00 89.00 92 LEU A C 1
ATOM 744 O O . LEU A 1 92 ? 8.214 2.450 -15.749 1.00 89.00 92 LEU A O 1
ATOM 748 N N . TYR A 1 93 ? 10.142 1.519 -16.413 1.00 88.62 93 TYR A N 1
ATOM 749 C CA . TYR A 1 93 ? 10.551 1.005 -15.116 1.00 88.62 93 TYR A CA 1
ATOM 750 C C . TYR A 1 93 ? 10.671 2.120 -14.073 1.00 88.62 93 TYR A C 1
ATOM 752 O O . TYR A 1 93 ? 10.155 1.976 -12.968 1.00 88.62 93 TYR A O 1
ATOM 760 N N . ASP A 1 94 ? 11.309 3.239 -14.410 1.00 87.06 94 ASP A N 1
ATOM 761 C CA . ASP A 1 94 ? 11.548 4.355 -13.492 1.00 87.06 94 ASP A CA 1
ATOM 762 C C . ASP A 1 94 ? 10.241 5.035 -13.044 1.00 87.06 94 ASP A C 1
ATOM 764 O O . ASP A 1 94 ? 10.049 5.309 -11.853 1.00 87.06 94 ASP A O 1
ATOM 768 N N . GLU A 1 95 ? 9.282 5.204 -13.956 1.00 90.81 95 GLU A N 1
ATOM 769 C CA . GLU A 1 95 ? 7.945 5.723 -13.650 1.00 90.81 95 GLU A CA 1
ATOM 770 C C . GLU A 1 95 ? 7.166 4.775 -12.726 1.00 90.81 95 GLU A C 1
ATOM 772 O O . GLU A 1 95 ? 6.601 5.194 -11.705 1.00 90.81 95 GLU A O 1
ATOM 777 N N . LYS A 1 96 ? 7.188 3.470 -13.033 1.00 92.50 96 LYS A N 1
ATOM 778 C CA . LYS A 1 96 ? 6.582 2.432 -12.188 1.00 92.50 96 LYS A CA 1
ATOM 779 C C . LYS A 1 96 ? 7.200 2.418 -10.797 1.00 92.50 96 LYS A C 1
ATOM 781 O O . LYS A 1 96 ? 6.478 2.404 -9.800 1.00 92.50 96 LYS A O 1
ATOM 786 N N . MET A 1 97 ? 8.524 2.477 -10.702 1.00 93.06 97 MET A N 1
ATOM 787 C CA . MET A 1 97 ? 9.231 2.522 -9.424 1.00 93.06 97 MET A CA 1
ATOM 788 C C . MET A 1 97 ? 8.917 3.798 -8.636 1.00 93.06 97 MET A C 1
ATOM 790 O O . MET A 1 97 ? 8.735 3.732 -7.418 1.00 93.06 97 MET A O 1
ATOM 794 N N . THR A 1 98 ? 8.736 4.933 -9.315 1.00 93.38 98 THR A N 1
ATOM 795 C CA . THR A 1 98 ? 8.284 6.189 -8.700 1.00 93.38 98 THR A CA 1
ATOM 796 C C . THR A 1 98 ? 6.882 6.059 -8.097 1.00 93.38 98 THR A C 1
ATOM 798 O O . THR A 1 98 ? 6.622 6.544 -6.990 1.00 93.38 98 THR A O 1
ATOM 801 N N . ALA A 1 99 ? 5.952 5.400 -8.793 1.00 94.62 99 ALA A N 1
ATOM 802 C CA . ALA A 1 99 ? 4.628 5.096 -8.249 1.00 94.62 99 ALA A CA 1
ATOM 803 C C . ALA A 1 99 ? 4.720 4.173 -7.024 1.00 94.62 99 ALA A C 1
ATOM 805 O O . ALA A 1 99 ? 4.124 4.463 -5.986 1.00 94.62 99 ALA A O 1
ATOM 806 N N . MET A 1 100 ? 5.535 3.118 -7.096 1.00 95.56 100 MET A N 1
ATOM 807 C CA . MET A 1 100 ? 5.708 2.167 -5.994 1.00 95.56 100 MET A CA 1
ATOM 808 C C . MET A 1 100 ? 6.368 2.797 -4.763 1.00 95.56 100 MET A C 1
ATOM 810 O O . MET A 1 100 ? 5.990 2.485 -3.632 1.00 95.56 100 MET A O 1
ATOM 814 N N . ALA A 1 101 ? 7.296 3.737 -4.948 1.00 96.25 101 ALA A N 1
ATOM 815 C CA . ALA A 1 101 ? 7.872 4.508 -3.850 1.00 96.25 101 ALA A CA 1
ATOM 816 C C . ALA A 1 101 ? 6.810 5.347 -3.120 1.00 96.25 101 ALA A C 1
ATOM 818 O O . ALA A 1 101 ? 6.740 5.309 -1.889 1.00 96.25 101 ALA A O 1
ATOM 819 N N . ARG A 1 102 ? 5.937 6.034 -3.871 1.00 96.81 102 ARG A N 1
ATOM 820 C CA . ARG A 1 102 ? 4.798 6.782 -3.311 1.00 96.81 102 ARG A CA 1
ATOM 821 C C . ARG A 1 102 ? 3.802 5.851 -2.618 1.00 96.81 102 ARG A C 1
ATOM 823 O O . ARG A 1 102 ? 3.399 6.109 -1.487 1.00 96.81 102 ARG A O 1
ATOM 830 N N . ALA A 1 103 ? 3.453 4.722 -3.233 1.00 96.81 103 ALA A N 1
ATOM 831 C CA . ALA A 1 103 ? 2.578 3.725 -2.618 1.00 96.81 103 ALA A CA 1
ATOM 832 C C . ALA A 1 103 ? 3.154 3.220 -1.281 1.00 96.81 103 ALA A C 1
ATOM 834 O O . ALA A 1 103 ? 2.440 3.162 -0.277 1.00 96.81 103 ALA A O 1
ATOM 835 N N . ARG A 1 104 ? 4.463 2.939 -1.224 1.00 96.94 104 ARG A N 1
ATOM 836 C CA . ARG A 1 104 ? 5.159 2.549 0.011 1.00 96.94 104 ARG A CA 1
ATOM 837 C C . ARG A 1 104 ? 5.074 3.628 1.088 1.00 96.94 104 ARG A C 1
ATOM 839 O O . ARG A 1 104 ? 4.831 3.289 2.245 1.00 96.94 104 ARG A O 1
ATOM 846 N N . GLU A 1 105 ? 5.269 4.897 0.738 1.00 97.06 105 GLU A N 1
ATOM 847 C CA . GLU A 1 105 ? 5.113 6.017 1.676 1.00 97.06 105 GLU A CA 1
ATOM 848 C C . GLU A 1 105 ? 3.716 6.013 2.315 1.00 97.06 105 GLU A C 1
ATOM 850 O O . GLU A 1 105 ? 3.592 6.001 3.544 1.00 97.06 105 GLU A O 1
ATOM 855 N N . HIS A 1 106 ? 2.667 5.910 1.495 1.00 97.12 106 HIS A N 1
ATOM 856 C CA . HIS A 1 106 ? 1.288 5.834 1.973 1.00 97.12 106 HIS A CA 1
ATOM 857 C C . HIS A 1 106 ? 1.026 4.600 2.846 1.00 97.12 106 HIS A C 1
ATOM 859 O O . HIS A 1 106 ? 0.298 4.703 3.833 1.00 97.12 106 HIS A O 1
ATOM 865 N N . CYS A 1 107 ? 1.631 3.452 2.537 1.00 96.06 107 CYS A N 1
ATOM 866 C CA . CYS A 1 107 ? 1.501 2.238 3.346 1.00 96.06 107 CYS A CA 1
ATOM 867 C C . CYS A 1 107 ? 2.168 2.370 4.716 1.00 96.06 107 CYS A C 1
ATOM 869 O O . CYS A 1 107 ? 1.598 1.957 5.725 1.00 96.06 107 CYS A O 1
ATOM 871 N N . VAL A 1 108 ? 3.361 2.967 4.774 1.00 96.31 108 VAL A N 1
ATOM 872 C CA . VAL A 1 108 ? 4.054 3.239 6.043 1.00 96.31 108 VAL A CA 1
ATOM 873 C C . VAL A 1 108 ? 3.226 4.191 6.900 1.00 96.31 108 VAL A C 1
ATOM 875 O O . VAL A 1 108 ? 3.052 3.951 8.098 1.00 96.31 108 VAL A O 1
ATOM 878 N N . TRP A 1 109 ? 2.675 5.240 6.284 1.00 97.38 109 TRP A N 1
ATOM 879 C CA . TRP A 1 109 ? 1.784 6.164 6.972 1.00 97.38 109 TRP A CA 1
ATOM 880 C C . TRP A 1 109 ? 0.527 5.458 7.499 1.00 97.38 109 TRP A C 1
ATOM 882 O O . TRP A 1 109 ? 0.205 5.624 8.674 1.00 97.38 109 TRP A O 1
ATOM 892 N N . LEU A 1 110 ? -0.133 4.620 6.684 1.00 96.38 110 LEU A N 1
ATOM 893 C CA . LEU A 1 110 ? -1.312 3.846 7.097 1.00 96.38 110 LEU A CA 1
ATOM 894 C C . LEU A 1 110 ? -1.007 2.977 8.306 1.00 96.38 110 LEU A C 1
ATOM 896 O O . LEU A 1 110 ? -1.704 3.077 9.309 1.00 96.38 110 LEU A O 1
ATOM 900 N N . SER A 1 111 ? 0.053 2.171 8.240 1.00 94.81 111 SER A N 1
ATOM 901 C CA . SER A 1 111 ? 0.448 1.284 9.336 1.00 94.81 111 SER A CA 1
ATOM 902 C C . SER A 1 111 ? 0.674 2.048 10.639 1.00 94.81 111 SER A C 1
ATOM 904 O O . SER A 1 111 ? 0.246 1.600 11.702 1.00 94.81 111 SER A O 1
ATOM 906 N N . LYS A 1 112 ? 1.308 3.226 10.574 1.00 95.50 112 LYS A N 1
ATOM 907 C CA . LYS A 1 112 ? 1.485 4.082 11.749 1.00 95.50 112 LYS A CA 1
ATOM 908 C C . LYS A 1 112 ? 0.149 4.629 12.256 1.00 95.50 112 LYS A C 1
ATOM 910 O O . LYS A 1 112 ? -0.151 4.480 13.432 1.00 95.50 112 LYS A O 1
ATOM 915 N N . ALA A 1 113 ? -0.658 5.216 11.376 1.00 94.88 113 ALA A N 1
ATOM 916 C CA . ALA A 1 113 ? -1.935 5.816 11.747 1.00 94.88 113 ALA A CA 1
ATOM 917 C C . ALA A 1 113 ? -2.915 4.785 12.333 1.00 94.88 113 ALA A C 1
ATOM 919 O O . ALA A 1 113 ? -3.618 5.085 13.292 1.00 94.88 113 ALA A O 1
ATOM 920 N N . ILE A 1 114 ? -2.928 3.560 11.799 1.00 94.12 114 ILE A N 1
ATOM 921 C CA . ILE A 1 114 ? -3.698 2.423 12.318 1.00 94.12 114 ILE A CA 1
ATOM 922 C C . ILE A 1 114 ? -3.218 2.052 13.726 1.00 94.12 114 ILE A C 1
ATOM 924 O O . ILE A 1 114 ? -4.042 1.929 14.630 1.00 94.12 114 ILE A O 1
ATOM 928 N N . ASN A 1 115 ? -1.905 1.914 13.936 1.00 93.25 115 ASN A N 1
ATOM 929 C CA . ASN A 1 115 ? -1.349 1.621 15.259 1.00 93.25 115 ASN A CA 1
ATOM 930 C C . ASN A 1 115 ? -1.732 2.691 16.286 1.00 93.25 115 ASN A C 1
ATOM 932 O O . ASN A 1 115 ? -2.311 2.354 17.320 1.00 93.25 115 ASN A O 1
ATOM 936 N N . ASP A 1 116 ? -1.476 3.962 15.965 1.00 92.19 116 ASP A N 1
ATOM 937 C CA . ASP A 1 116 ? -1.803 5.098 16.829 1.00 92.19 116 ASP A CA 1
ATOM 938 C C . ASP A 1 116 ? -3.307 5.082 17.162 1.00 92.19 116 ASP A C 1
ATOM 940 O O . ASP A 1 116 ? -3.715 5.189 18.316 1.00 92.19 116 ASP A O 1
ATOM 944 N N . TYR A 1 117 ? -4.152 4.857 16.155 1.00 90.00 117 TYR A N 1
ATOM 945 C CA . TYR A 1 117 ? -5.599 4.798 16.310 1.00 90.00 117 TYR A CA 1
ATOM 946 C C . TYR A 1 117 ? -6.066 3.694 17.279 1.00 90.00 117 TYR A C 1
ATOM 948 O O . TYR A 1 117 ? -6.832 3.958 18.212 1.00 90.00 117 TYR A O 1
ATOM 956 N N . PHE A 1 118 ? -5.595 2.457 17.099 1.00 89.81 118 PHE A N 1
ATOM 957 C CA . PHE A 1 118 ? -5.976 1.332 17.959 1.00 89.81 118 PHE A CA 1
ATOM 958 C C . PHE A 1 118 ? -5.330 1.382 19.352 1.00 89.81 118 PHE A C 1
ATOM 960 O O . PHE A 1 118 ? -5.797 0.700 20.274 1.00 89.81 118 PHE A O 1
ATOM 967 N N . GLU A 1 119 ? -4.281 2.183 19.547 1.00 89.44 119 GLU A N 1
ATOM 968 C CA . GLU A 1 119 ? -3.719 2.468 20.867 1.00 89.44 119 GLU A CA 1
ATOM 969 C C . GLU A 1 119 ? -4.690 3.282 21.732 1.00 89.44 119 GLU A C 1
ATOM 971 O O . GLU A 1 119 ? -4.896 2.932 22.895 1.00 89.44 119 GLU A O 1
ATOM 976 N N . TYR A 1 120 ? -5.357 4.283 21.149 1.00 85.81 120 TYR A N 1
ATOM 977 C CA . TYR A 1 120 ? -6.333 5.130 21.847 1.00 85.81 120 TYR A CA 1
ATOM 978 C C . TYR A 1 120 ? -7.695 4.469 22.079 1.00 85.81 120 TYR A C 1
ATOM 980 O O . TYR A 1 120 ? -8.488 4.954 22.891 1.00 85.81 120 TYR A O 1
ATOM 988 N N . LEU A 1 121 ? -7.989 3.373 21.381 1.00 85.06 121 LEU A N 1
ATOM 989 C CA . LEU A 1 121 ? -9.250 2.665 21.545 1.00 85.06 121 LEU A CA 1
ATOM 990 C C . LEU A 1 121 ? -9.299 1.818 22.828 1.00 85.06 121 LEU A C 1
ATOM 992 O O . LEU A 1 121 ? -8.311 1.169 23.193 1.00 85.06 121 LEU A O 1
ATOM 996 N N . PRO A 1 122 ? -10.480 1.713 23.473 1.00 86.75 122 PRO A N 1
ATOM 997 C CA . PRO A 1 122 ? -10.700 0.734 24.530 1.00 86.75 122 PRO A CA 1
ATOM 998 C C . PRO A 1 122 ? -10.360 -0.677 24.036 1.00 86.75 122 PRO A C 1
ATOM 1000 O O . PRO A 1 122 ? -10.734 -1.059 22.925 1.00 86.75 122 PRO A O 1
ATOM 1003 N N . LYS A 1 123 ? -9.678 -1.479 24.859 1.00 88.62 123 LYS A N 1
ATOM 1004 C CA . LYS A 1 123 ? -9.218 -2.833 24.495 1.00 88.62 123 LYS A CA 1
ATOM 1005 C C . LYS A 1 123 ? -10.336 -3.883 24.558 1.00 88.62 123 LYS A C 1
ATOM 1007 O O . LYS A 1 123 ? -10.179 -4.922 25.191 1.00 88.62 123 LYS A O 1
ATOM 1012 N N . THR A 1 124 ? -11.461 -3.620 23.900 1.00 90.19 124 THR A N 1
ATOM 1013 C CA . THR A 1 124 ? -12.561 -4.583 23.737 1.00 90.19 124 THR A CA 1
ATOM 1014 C C . THR A 1 124 ? -12.165 -5.711 22.782 1.00 90.19 124 THR A C 1
ATOM 1016 O O . THR A 1 124 ? -11.282 -5.540 21.938 1.00 90.19 124 THR A O 1
ATOM 1019 N N . ASP A 1 125 ? -12.847 -6.854 22.864 1.00 90.38 125 ASP A N 1
ATOM 1020 C CA . ASP A 1 125 ? -12.603 -7.983 21.955 1.00 90.38 125 ASP A CA 1
ATOM 1021 C C . ASP A 1 125 ? -12.817 -7.606 20.483 1.00 90.38 125 ASP A C 1
ATOM 1023 O O . ASP A 1 125 ? -12.070 -8.049 19.608 1.00 90.38 125 ASP A O 1
ATOM 1027 N N . ILE A 1 126 ? -13.808 -6.749 20.211 1.00 88.25 126 ILE A N 1
ATOM 1028 C CA . ILE A 1 126 ? -14.121 -6.254 18.865 1.00 88.25 126 ILE A CA 1
ATOM 1029 C C . ILE A 1 126 ? -12.960 -5.411 18.331 1.00 88.25 126 ILE A C 1
ATOM 1031 O O . ILE A 1 126 ? -12.455 -5.700 17.247 1.00 88.25 126 ILE A O 1
ATOM 1035 N N . ASN A 1 127 ? -12.470 -4.447 19.114 1.00 88.81 127 ASN A N 1
ATOM 1036 C CA . ASN A 1 127 ? -11.377 -3.564 18.696 1.00 88.81 127 ASN A CA 1
ATOM 1037 C C . ASN A 1 127 ? -10.080 -4.345 18.476 1.00 88.81 127 ASN A C 1
ATOM 1039 O O . ASN A 1 127 ? -9.371 -4.117 17.500 1.00 88.81 127 ASN A O 1
ATOM 1043 N N . GLN A 1 128 ? -9.792 -5.322 19.338 1.00 91.19 128 GLN A N 1
ATOM 1044 C CA . GLN A 1 128 ? -8.635 -6.200 19.162 1.00 91.19 128 GLN A CA 1
ATOM 1045 C C . GLN A 1 128 ? -8.765 -7.098 17.924 1.00 91.19 128 GLN A C 1
ATOM 1047 O O . GLN A 1 128 ? -7.770 -7.368 17.253 1.00 91.19 128 GLN A O 1
ATOM 1052 N N . LYS A 1 129 ? -9.976 -7.573 17.607 1.00 92.69 129 LYS A N 1
ATOM 1053 C CA . LYS A 1 129 ? -10.229 -8.350 16.389 1.00 92.69 129 LYS A CA 1
ATOM 1054 C C . LYS A 1 129 ? -10.052 -7.491 15.136 1.00 92.69 129 LYS A C 1
ATOM 1056 O O . LYS A 1 129 ? -9.394 -7.943 14.208 1.00 92.69 129 LYS A O 1
ATOM 1061 N N . MET A 1 130 ? -10.587 -6.270 15.127 1.00 91.62 130 MET A N 1
ATOM 1062 C CA . MET A 1 130 ? -10.403 -5.316 14.027 1.00 91.62 130 MET A CA 1
A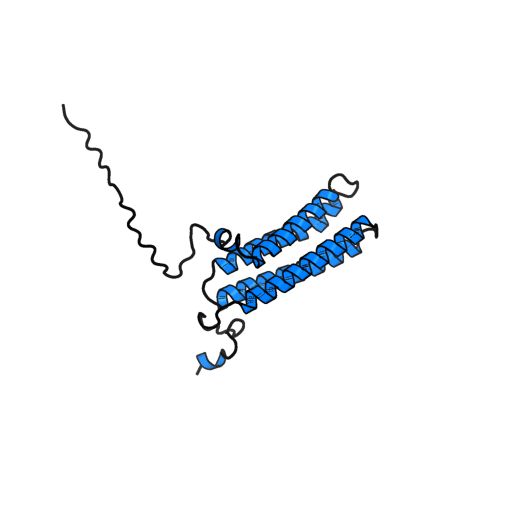TOM 1063 C C . MET A 1 130 ? -8.924 -4.986 13.820 1.00 91.62 130 MET A C 1
ATOM 1065 O O . MET A 1 130 ? -8.446 -5.050 12.694 1.00 91.62 130 MET A O 1
ATOM 1069 N N . TYR A 1 131 ? -8.190 -4.723 14.904 1.00 93.56 131 TYR A N 1
ATOM 1070 C CA . TYR A 1 131 ? -6.748 -4.484 14.855 1.00 93.56 131 TYR A CA 1
ATOM 1071 C C . TYR A 1 131 ? -6.001 -5.629 14.161 1.00 93.56 131 TYR A C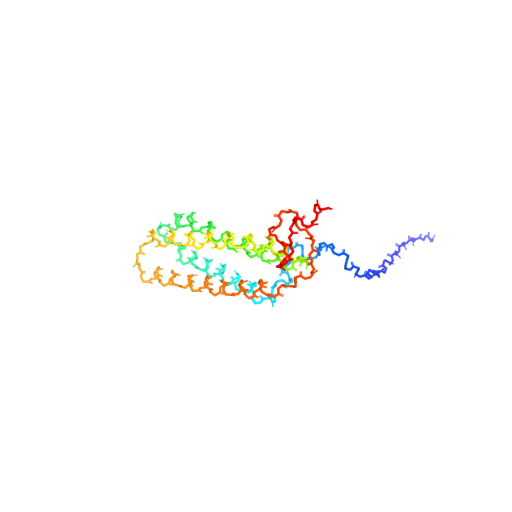 1
ATOM 1073 O O . TYR A 1 131 ? -5.251 -5.390 13.219 1.00 93.56 131 TYR A O 1
ATOM 1081 N N . ARG A 1 132 ? -6.247 -6.881 14.575 1.00 95.38 132 ARG A N 1
ATOM 1082 C CA . ARG A 1 132 ? -5.610 -8.056 13.957 1.00 95.38 132 ARG A CA 1
ATOM 1083 C C . ARG A 1 132 ? -5.940 -8.186 12.473 1.00 95.38 132 ARG A C 1
ATOM 1085 O O . ARG A 1 132 ? -5.016 -8.316 11.684 1.00 95.38 132 ARG A O 1
ATOM 1092 N N . LEU A 1 133 ? -7.219 -8.077 12.105 1.00 96.44 133 LEU A N 1
ATOM 1093 C CA . LEU A 1 133 ? -7.648 -8.180 10.706 1.00 96.44 133 LEU A CA 1
ATOM 1094 C C . LEU A 1 133 ? -6.967 -7.131 9.824 1.00 96.44 133 LEU A C 1
ATOM 1096 O O . LEU A 1 133 ? -6.479 -7.455 8.750 1.00 96.44 133 LEU A O 1
ATOM 1100 N N . VAL A 1 134 ? -6.898 -5.880 10.287 1.00 95.94 134 VAL A N 1
ATOM 1101 C CA . VAL A 1 134 ? -6.247 -4.806 9.527 1.00 95.94 134 VAL A CA 1
ATOM 1102 C C . VAL A 1 134 ? -4.747 -5.066 9.379 1.00 95.94 134 VAL A C 1
ATOM 1104 O O . VAL A 1 134 ? -4.202 -4.857 8.301 1.00 95.94 134 VAL A O 1
ATOM 1107 N N . HIS A 1 135 ? -4.069 -5.542 10.424 1.00 95.50 135 HIS A N 1
ATOM 1108 C CA . HIS A 1 135 ? -2.642 -5.862 10.339 1.00 95.50 135 HIS A CA 1
ATOM 1109 C C . HIS A 1 135 ? -2.336 -7.060 9.440 1.00 95.50 135 HIS A C 1
ATOM 1111 O O . HIS A 1 135 ? -1.341 -7.022 8.719 1.00 95.50 135 HIS A O 1
ATOM 1117 N N . GLU A 1 136 ? -3.172 -8.095 9.478 1.00 97.31 136 GLU A N 1
ATOM 1118 C CA . GLU A 1 136 ? -3.075 -9.249 8.582 1.00 97.31 136 GLU A CA 1
ATOM 1119 C C . GLU A 1 136 ? -3.248 -8.806 7.123 1.00 97.31 136 GLU A C 1
ATOM 1121 O O . GLU A 1 136 ? -2.384 -9.087 6.296 1.00 97.31 136 GLU A O 1
ATOM 1126 N N . GLU A 1 137 ? -4.270 -8.000 6.824 1.00 97.75 137 GLU A N 1
ATOM 1127 C CA . GLU A 1 137 ? -4.504 -7.497 5.465 1.00 97.75 137 GLU A CA 1
ATOM 1128 C C . GLU A 1 137 ? -3.367 -6.580 4.976 1.00 97.75 137 GLU A C 1
ATOM 1130 O O . GLU A 1 137 ? -2.913 -6.683 3.838 1.00 97.75 137 GLU A O 1
ATOM 1135 N N . MET A 1 138 ? -2.837 -5.711 5.847 1.00 96.69 138 MET A N 1
ATOM 1136 C CA . MET A 1 138 ? -1.672 -4.878 5.520 1.00 96.69 138 MET A CA 1
ATOM 1137 C C . MET A 1 138 ? -0.409 -5.714 5.266 1.00 96.69 138 MET A C 1
ATOM 1139 O O . MET A 1 138 ? 0.432 -5.325 4.452 1.00 96.69 138 MET A O 1
ATOM 1143 N N . HIS A 1 139 ? -0.255 -6.853 5.947 1.00 96.38 139 HIS A N 1
ATOM 1144 C CA . HIS A 1 139 ? 0.856 -7.771 5.715 1.00 96.38 139 HIS A CA 1
ATOM 1145 C C . HIS A 1 139 ? 0.722 -8.492 4.370 1.00 96.38 139 HIS A C 1
ATOM 1147 O O . HIS A 1 139 ? 1.677 -8.510 3.591 1.00 96.38 139 HIS A O 1
ATOM 1153 N N . ASP A 1 140 ? -0.465 -9.008 4.059 1.00 97.19 140 ASP A N 1
ATOM 1154 C CA . ASP A 1 140 ? -0.762 -9.632 2.767 1.00 97.19 140 ASP A CA 1
ATOM 1155 C C . ASP A 1 140 ? -0.547 -8.652 1.609 1.00 97.19 140 ASP A C 1
ATOM 1157 O O . ASP A 1 140 ? 0.070 -8.993 0.595 1.00 97.19 140 ASP A O 1
ATOM 1161 N N . PHE A 1 141 ? -0.980 -7.402 1.783 1.00 97.00 141 PHE A N 1
ATOM 1162 C CA . PHE A 1 141 ? -0.701 -6.326 0.841 1.00 97.00 141 PHE A CA 1
ATOM 1163 C C . PHE A 1 141 ? 0.809 -6.110 0.642 1.00 97.00 141 PHE A C 1
ATOM 1165 O O . PHE A 1 141 ? 1.266 -5.960 -0.490 1.00 97.00 141 PHE A O 1
ATOM 1172 N N . GLN A 1 142 ? 1.611 -6.124 1.712 1.00 96.44 142 GLN A N 1
ATOM 1173 C CA . GLN A 1 142 ? 3.065 -5.960 1.613 1.00 96.44 142 GLN A CA 1
ATOM 1174 C C . GLN A 1 142 ? 3.724 -7.099 0.819 1.00 96.44 142 GLN A C 1
ATOM 1176 O O . GLN A 1 142 ? 4.654 -6.852 0.049 1.00 96.44 142 GLN A O 1
ATOM 1181 N N . LEU A 1 143 ? 3.253 -8.336 0.981 1.00 97.00 143 LEU A N 1
ATOM 1182 C CA . LEU A 1 143 ? 3.739 -9.472 0.196 1.00 97.00 143 LEU A CA 1
ATOM 1183 C C . LEU A 1 143 ? 3.402 -9.302 -1.291 1.00 97.00 143 LEU A C 1
ATOM 1185 O O . LEU A 1 143 ? 4.271 -9.513 -2.139 1.00 97.00 143 LEU A O 1
ATOM 1189 N N . ALA A 1 144 ? 2.183 -8.855 -1.601 1.00 97.25 144 ALA A N 1
ATOM 1190 C CA . ALA A 1 144 ? 1.774 -8.553 -2.970 1.00 97.25 144 ALA A CA 1
ATOM 1191 C C . ALA A 1 144 ? 2.585 -7.394 -3.576 1.00 97.25 144 ALA A C 1
ATOM 1193 O O . ALA A 1 144 ? 3.031 -7.500 -4.713 1.00 97.25 144 ALA A O 1
ATOM 1194 N N . PHE A 1 145 ? 2.867 -6.340 -2.802 1.00 96.81 145 PHE A N 1
ATOM 1195 C CA . PHE A 1 145 ? 3.735 -5.232 -3.217 1.00 96.81 145 PHE A CA 1
ATOM 1196 C C . PHE A 1 145 ? 5.127 -5.724 -3.627 1.00 96.81 145 PHE A C 1
ATOM 1198 O O . PHE A 1 145 ? 5.658 -5.319 -4.658 1.00 96.81 145 PHE A O 1
ATOM 1205 N N . ILE A 1 146 ? 5.735 -6.601 -2.820 1.00 96.00 146 ILE A N 1
ATOM 1206 C CA . ILE A 1 146 ? 7.065 -7.150 -3.113 1.00 96.00 146 ILE A CA 1
ATOM 1207 C C . ILE A 1 146 ? 7.024 -7.996 -4.389 1.00 96.00 146 ILE A C 1
ATOM 1209 O O . ILE A 1 146 ? 7.920 -7.883 -5.225 1.00 96.00 146 ILE A O 1
ATOM 1213 N N . ALA A 1 147 ? 5.995 -8.833 -4.544 1.00 96.69 147 ALA A N 1
ATOM 1214 C CA . ALA A 1 147 ? 5.813 -9.640 -5.746 1.00 96.69 147 ALA A CA 1
ATOM 1215 C C . ALA A 1 147 ? 5.662 -8.766 -7.001 1.00 96.69 147 ALA A C 1
ATOM 1217 O O . ALA A 1 147 ? 6.295 -9.058 -8.014 1.00 96.69 147 ALA A O 1
ATOM 1218 N N . GLU A 1 148 ? 4.899 -7.675 -6.908 1.00 95.75 148 GLU A N 1
ATOM 1219 C CA . GLU A 1 148 ? 4.691 -6.733 -8.007 1.00 95.75 148 GLU A CA 1
ATOM 1220 C C . GLU A 1 148 ? 6.002 -6.068 -8.439 1.00 95.75 148 GLU A C 1
ATOM 1222 O O . GLU A 1 148 ? 6.375 -6.156 -9.606 1.00 95.75 148 GLU A O 1
ATOM 1227 N N . VAL A 1 149 ? 6.750 -5.467 -7.506 1.00 94.38 149 VAL A N 1
ATOM 1228 C CA . VAL A 1 149 ? 8.025 -4.790 -7.822 1.00 94.38 149 VAL A CA 1
ATOM 1229 C C . VAL A 1 149 ? 9.017 -5.753 -8.471 1.00 94.38 149 VAL A C 1
ATOM 1231 O O . VAL A 1 149 ? 9.691 -5.398 -9.436 1.00 94.38 149 VAL A O 1
ATOM 1234 N N . ASN A 1 150 ? 9.080 -6.994 -7.985 1.00 92.75 150 ASN A N 1
ATOM 1235 C CA . ASN A 1 150 ? 9.970 -8.013 -8.541 1.00 92.75 150 ASN A CA 1
ATOM 1236 C C . ASN A 1 150 ? 9.575 -8.474 -9.955 1.00 92.75 150 ASN A C 1
ATOM 1238 O O . ASN A 1 150 ? 10.369 -9.147 -10.611 1.00 92.75 150 ASN A O 1
ATOM 1242 N N . SER A 1 151 ? 8.368 -8.147 -10.425 1.00 92.06 151 SER A N 1
ATOM 1243 C CA . SER A 1 151 ? 7.892 -8.497 -11.768 1.00 92.06 151 SER A CA 1
ATOM 1244 C C . SER A 1 151 ? 8.304 -7.490 -12.850 1.00 92.06 151 SER A C 1
ATOM 1246 O O . SER A 1 151 ? 8.192 -7.787 -14.042 1.00 92.06 151 SER A O 1
ATOM 1248 N N . TYR A 1 152 ? 8.775 -6.300 -12.464 1.00 90.94 152 TYR A N 1
ATOM 1249 C CA . TYR A 1 152 ? 9.068 -5.229 -13.412 1.00 90.94 1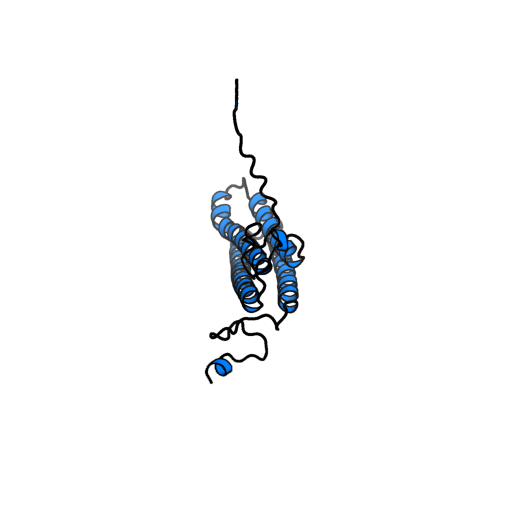52 TYR A CA 1
ATOM 1250 C C . TYR A 1 152 ? 10.286 -5.543 -14.286 1.00 90.94 152 TYR A C 1
ATOM 1252 O O . TYR A 1 152 ? 11.332 -5.993 -13.818 1.00 90.94 152 TYR A O 1
ATOM 1260 N N . LYS A 1 153 ? 10.155 -5.261 -15.587 1.00 85.62 153 LYS A N 1
ATOM 1261 C CA . LYS A 1 153 ? 11.252 -5.379 -16.551 1.00 85.62 153 LYS A CA 1
ATOM 1262 C C . LYS A 1 153 ? 12.256 -4.256 -16.324 1.00 85.62 153 LYS A C 1
ATOM 1264 O O . LYS A 1 153 ? 11.897 -3.089 -16.387 1.00 85.62 153 LYS A O 1
ATOM 1269 N N . THR A 1 154 ? 13.517 -4.610 -16.119 1.00 85.56 154 THR A N 1
ATOM 1270 C CA . THR A 1 154 ? 14.598 -3.659 -15.822 1.00 85.56 154 THR A CA 1
ATOM 1271 C C . THR A 1 154 ? 15.242 -3.039 -17.065 1.00 85.56 154 THR A C 1
ATOM 1273 O O . THR A 1 154 ? 16.092 -2.169 -16.930 1.00 85.56 154 THR A O 1
ATOM 1276 N N . CYS A 1 155 ? 14.885 -3.490 -18.271 1.00 80.38 155 CYS A N 1
ATOM 1277 C CA . CYS A 1 155 ? 15.476 -3.010 -19.525 1.00 80.38 155 CYS A CA 1
ATOM 1278 C C . CYS A 1 155 ? 14.796 -1.762 -20.102 1.00 80.38 155 CYS A C 1
ATOM 1280 O O . CYS A 1 155 ? 15.420 -1.050 -20.883 1.00 80.38 155 CYS A O 1
ATOM 1282 N N . ASP A 1 156 ? 13.553 -1.489 -19.706 1.00 79.50 156 ASP A N 1
ATOM 1283 C CA . ASP A 1 156 ? 12.727 -0.431 -20.287 1.00 79.50 156 ASP A CA 1
ATOM 1284 C C . ASP A 1 156 ? 12.713 0.772 -19.333 1.00 79.50 156 ASP A C 1
ATOM 1286 O O . ASP A 1 156 ? 11.768 0.941 -18.569 1.00 79.50 156 ASP A O 1
ATOM 1290 N N . TYR A 1 157 ? 13.786 1.568 -19.308 1.00 80.44 157 TYR A N 1
ATOM 1291 C CA . TYR A 1 157 ? 13.930 2.709 -18.394 1.00 80.44 157 TYR A CA 1
ATOM 1292 C C . TYR A 1 157 ? 14.520 3.934 -19.091 1.00 80.44 157 TYR A C 1
ATOM 1294 O O . TYR A 1 157 ? 15.306 3.814 -20.035 1.00 80.44 157 TYR A O 1
ATOM 1302 N N . VAL A 1 158 ? 14.180 5.119 -18.588 1.00 80.75 158 VAL A N 1
ATOM 1303 C CA . VAL A 1 158 ? 14.931 6.343 -18.876 1.00 80.75 158 VAL A CA 1
ATOM 1304 C C . VAL A 1 158 ? 15.992 6.514 -17.787 1.00 80.75 158 VAL A C 1
ATOM 1306 O O . VAL A 1 158 ? 15.662 6.380 -16.608 1.00 80.75 158 VAL A O 1
ATOM 1309 N N . PRO A 1 159 ? 17.264 6.796 -18.138 1.00 80.56 159 PRO A N 1
ATOM 1310 C CA . PRO A 1 159 ? 18.288 7.119 -17.153 1.00 80.56 159 PRO A CA 1
ATOM 1311 C C . PRO A 1 159 ? 17.817 8.194 -16.174 1.00 80.56 159 PRO A C 1
ATOM 1313 O O . PRO A 1 159 ? 17.584 9.334 -16.571 1.00 80.56 159 PRO A O 1
ATOM 1316 N N . ASP A 1 160 ? 17.703 7.829 -14.898 1.00 81.25 160 ASP A N 1
ATOM 1317 C CA . ASP A 1 160 ? 17.411 8.751 -13.811 1.00 81.25 160 ASP A CA 1
ATOM 1318 C C . ASP A 1 160 ? 18.728 9.402 -13.360 1.00 81.25 160 ASP A C 1
ATOM 1320 O O . ASP A 1 160 ? 19.582 8.729 -12.762 1.00 81.25 160 ASP A O 1
ATOM 1324 N N . PRO A 1 161 ? 18.922 10.713 -13.596 1.00 82.56 161 PRO A N 1
ATOM 1325 C CA . PRO A 1 161 ? 20.148 11.395 -13.198 1.00 82.56 161 PRO A CA 1
ATOM 1326 C C . PRO A 1 161 ? 20.312 11.483 -11.674 1.00 82.56 161 PRO A C 1
ATOM 1328 O O . PRO A 1 161 ? 21.423 11.664 -11.178 1.00 82.56 161 PRO A O 1
ATOM 1331 N N . TRP A 1 162 ? 19.220 11.332 -10.917 1.00 84.56 162 TRP A N 1
ATOM 1332 C CA . TRP A 1 162 ? 19.238 11.286 -9.455 1.00 84.56 162 TRP A CA 1
ATOM 1333 C C . TRP A 1 162 ? 19.660 9.905 -8.939 1.00 84.56 162 TRP A C 1
ATOM 1335 O O . TRP A 1 162 ? 20.013 9.775 -7.767 1.00 84.56 162 TRP A O 1
ATOM 1345 N N . GLY A 1 163 ? 19.648 8.884 -9.804 1.00 81.62 163 GLY A N 1
ATOM 1346 C CA . GLY A 1 163 ? 20.059 7.515 -9.499 1.00 81.62 163 GLY A CA 1
ATOM 1347 C C . GLY A 1 163 ? 19.119 6.753 -8.565 1.00 81.62 163 GLY A C 1
ATOM 1348 O O . GLY A 1 163 ? 19.478 5.678 -8.094 1.00 81.62 163 GLY A O 1
ATOM 1349 N N . VAL A 1 164 ? 17.931 7.287 -8.272 1.00 83.75 164 VAL A N 1
ATOM 1350 C CA . VAL A 1 164 ? 16.995 6.712 -7.295 1.00 83.75 164 VAL A CA 1
ATOM 1351 C C . VAL A 1 164 ? 16.225 5.545 -7.903 1.00 83.75 164 VAL A C 1
ATOM 1353 O O . VAL A 1 164 ? 15.982 4.548 -7.220 1.00 83.75 164 VAL A O 1
ATOM 1356 N N . PHE A 1 165 ? 15.860 5.659 -9.181 1.00 87.38 165 PHE A N 1
ATOM 1357 C CA . PHE A 1 165 ? 15.041 4.667 -9.881 1.00 87.38 165 PHE A CA 1
ATOM 1358 C C . PHE A 1 165 ? 15.745 4.001 -11.063 1.00 87.38 165 PHE A C 1
ATOM 1360 O O . PHE A 1 165 ? 15.102 3.317 -11.858 1.00 87.38 165 PHE A O 1
ATOM 1367 N N . ASN A 1 166 ? 17.070 4.129 -11.141 1.00 82.88 166 ASN A N 1
ATOM 1368 C CA . ASN A 1 166 ? 17.856 3.342 -12.079 1.00 82.88 166 ASN A CA 1
ATOM 1369 C C . ASN A 1 166 ? 17.730 1.841 -11.758 1.00 82.88 166 ASN A C 1
ATOM 1371 O O . ASN A 1 166 ? 17.727 1.450 -10.583 1.00 82.88 166 ASN A O 1
ATOM 1375 N N . PRO A 1 167 ? 17.635 0.971 -12.776 1.00 83.50 167 PRO A N 1
ATOM 1376 C CA . PRO A 1 167 ? 17.667 -0.463 -12.554 1.00 83.50 167 PRO A CA 1
ATOM 1377 C C . PRO A 1 167 ? 18.991 -0.927 -11.922 1.00 83.50 167 PRO A C 1
ATOM 1379 O O . PRO A 1 167 ? 20.020 -0.254 -12.048 1.00 83.50 167 PRO A O 1
ATOM 1382 N N . PRO A 1 168 ? 19.011 -2.106 -11.274 1.00 81.81 168 PRO A N 1
ATOM 1383 C CA . PRO A 1 168 ? 20.233 -2.652 -10.693 1.00 81.81 168 PRO A CA 1
ATOM 1384 C C . PRO A 1 168 ? 21.369 -2.758 -11.722 1.00 81.81 168 PRO A C 1
ATOM 1386 O O . PRO A 1 168 ? 21.205 -3.378 -12.770 1.00 81.81 168 PRO A O 1
ATOM 1389 N N . GLY A 1 169 ? 22.536 -2.198 -11.392 1.00 82.56 169 GLY A N 1
ATOM 1390 C CA . GLY A 1 169 ? 23.728 -2.229 -12.249 1.00 82.56 169 GLY A CA 1
ATOM 1391 C C . GLY A 1 169 ? 23.923 -1.003 -13.146 1.00 82.56 169 GLY A C 1
ATOM 1392 O O . GLY A 1 169 ? 24.881 -0.991 -13.911 1.00 82.56 169 GLY A O 1
ATOM 1393 N N . VAL A 1 170 ? 23.062 0.012 -13.039 1.00 80.88 170 VAL A N 1
ATOM 1394 C CA . VAL A 1 170 ? 23.176 1.283 -13.768 1.00 80.88 170 VAL A CA 1
ATOM 1395 C C . VAL A 1 170 ? 23.547 2.399 -12.788 1.00 80.88 170 VAL A C 1
ATOM 1397 O O . VAL A 1 170 ? 22.749 2.735 -11.911 1.00 80.88 170 VAL A O 1
ATOM 1400 N N . ASP A 1 171 ? 24.745 2.975 -12.925 1.00 83.75 171 ASP A N 1
ATOM 1401 C CA . ASP A 1 171 ? 25.194 4.103 -12.099 1.00 83.75 171 ASP A CA 1
ATOM 1402 C C . ASP A 1 171 ? 24.822 5.433 -12.769 1.00 83.75 171 ASP A C 1
ATOM 1404 O O . ASP A 1 171 ? 25.031 5.620 -13.968 1.00 83.75 171 ASP A O 1
ATOM 1408 N N . SER A 1 172 ? 24.277 6.382 -12.002 1.00 82.94 172 SER A N 1
ATOM 1409 C CA . SER A 1 172 ? 23.991 7.716 -12.535 1.00 82.94 172 SER A CA 1
ATOM 1410 C C . SER A 1 172 ? 25.267 8.476 -12.916 1.00 82.94 172 SER A C 1
ATOM 1412 O O . SER A 1 172 ? 25.225 9.339 -13.794 1.00 82.94 172 SER A O 1
ATOM 1414 N N . ALA A 1 173 ? 26.410 8.136 -12.312 1.00 81.12 173 ALA A N 1
ATOM 1415 C CA . ALA A 1 173 ? 27.707 8.715 -12.643 1.00 81.12 173 ALA A CA 1
ATOM 1416 C C . ALA A 1 173 ? 28.165 8.400 -14.079 1.00 81.12 173 ALA A C 1
ATOM 1418 O O . ALA A 1 173 ? 28.875 9.214 -14.674 1.00 81.12 173 ALA A O 1
ATOM 1419 N N . ASP A 1 174 ? 27.727 7.278 -14.662 1.00 78.62 174 ASP A N 1
ATOM 1420 C CA . ASP A 1 174 ? 28.121 6.871 -16.016 1.00 78.62 174 ASP A CA 1
ATOM 1421 C C . ASP A 1 174 ? 27.599 7.846 -17.090 1.00 78.62 174 ASP A C 1
ATOM 1423 O O . ASP A 1 174 ? 28.212 8.004 -18.148 1.00 78.62 174 ASP A O 1
ATOM 1427 N N . PHE A 1 175 ? 26.510 8.569 -16.804 1.00 74.94 175 PHE A N 1
ATOM 1428 C CA . PHE A 1 175 ? 25.880 9.516 -17.735 1.00 74.94 175 PHE A CA 1
ATOM 1429 C C . PHE A 1 175 ? 26.533 10.905 -17.773 1.00 74.94 175 PHE A C 1
ATOM 1431 O O . PHE A 1 175 ? 26.171 11.725 -18.616 1.00 74.94 175 PHE A O 1
ATOM 1438 N N . TYR A 1 176 ? 27.476 11.186 -16.872 1.00 68.50 176 TYR A N 1
ATOM 1439 C CA . TYR A 1 176 ? 28.165 12.478 -16.771 1.00 68.50 176 TYR A CA 1
ATOM 1440 C C . TYR A 1 176 ? 29.638 12.417 -17.216 1.00 68.50 176 TYR A C 1
ATOM 1442 O O . TYR A 1 176 ? 30.405 13.331 -16.899 1.00 68.50 176 TYR A O 1
ATOM 1450 N N . SER A 1 177 ? 30.031 11.345 -17.918 1.00 61.31 177 SER A N 1
ATOM 1451 C CA . SER A 1 177 ? 31.406 11.093 -18.378 1.00 61.31 177 SER A CA 1
ATOM 1452 C C . SER A 1 177 ? 31.732 11.649 -19.766 1.00 61.31 177 SER A C 1
ATOM 1454 O O . SER A 1 177 ? 30.831 11.712 -20.632 1.00 61.31 177 SER A O 1
#